Protein AF-A0A930EP45-F1 (afdb_monomer)

Foldseek 3Di:
DDDDDDDDDDPPPDPPPPDPPPPPPPVPDPDAPKDWPDDDFDADLQKDKDKTFIPFFFPDKDKPDPQWDWDGDTRMIIITGHHNPDPDDDHIDMDTHHPVD

Radius of gyration: 30.29 Å; Cα contacts (8 Å, |Δi|>4): 141; chains: 1; bounding box: 59×91×34 Å

Sequence (101 aa):
MKNISILSAILSVGLVLVGCSKSDNEVQMPKTDFNIVSAENVLPVSGGQIHVTTDLAPVQAYAEDSWLKVALEGNKVTLTAALNEGVQSRNTSLILKDAKG

Structure (mmCIF, N/CA/C/O backbone):
data_AF-A0A930EP45-F1
#
_entry.id   AF-A0A930EP45-F1
#
loop_
_atom_site.group_PDB
_atom_site.id
_atom_site.type_symbol
_atom_site.label_atom_id
_atom_site.label_alt_id
_atom_site.label_comp_id
_atom_site.label_asym_id
_atom_site.label_entity_id
_atom_site.label_seq_id
_atom_site.pdbx_PDB_ins_code
_atom_site.Cartn_x
_atom_site.Cartn_y
_atom_site.Cartn_z
_atom_site.occupancy
_atom_site.B_iso_or_equiv
_atom_site.auth_seq_id
_atom_site.auth_comp_id
_atom_site.auth_asym_id
_atom_site.auth_atom_id
_atom_site.pdbx_PDB_model_num
ATOM 1 N N . MET A 1 1 ? -47.361 81.737 -9.601 1.00 36.75 1 MET A N 1
ATOM 2 C CA . MET A 1 1 ? -46.126 82.476 -9.951 1.00 36.75 1 MET A CA 1
ATOM 3 C C . MET A 1 1 ? -44.950 81.537 -9.739 1.00 36.75 1 MET A C 1
ATOM 5 O O . MET A 1 1 ? -45.000 80.739 -8.817 1.00 36.75 1 MET A O 1
ATOM 9 N N . LYS A 1 2 ? -43.995 81.542 -10.669 1.00 44.00 2 LYS A N 1
ATOM 10 C CA . LYS A 1 2 ? -42.977 80.508 -10.903 1.00 44.00 2 LYS A CA 1
ATOM 11 C C . LYS A 1 2 ? -41.626 81.018 -10.379 1.00 44.00 2 LYS A C 1
ATOM 13 O O . LYS A 1 2 ? -41.233 82.110 -10.771 1.00 44.00 2 LYS A O 1
ATOM 18 N N . ASN A 1 3 ? -40.934 80.253 -9.537 1.00 43.84 3 ASN A N 1
ATOM 19 C CA . ASN A 1 3 ? -39.550 80.495 -9.091 1.00 43.84 3 ASN A CA 1
ATOM 20 C C . ASN A 1 3 ? -38.947 79.160 -8.593 1.00 43.84 3 ASN A C 1
ATOM 22 O O . ASN A 1 3 ? -39.330 78.648 -7.555 1.00 43.84 3 ASN A O 1
ATOM 26 N N . ILE A 1 4 ? -38.264 78.379 -9.433 1.00 53.38 4 ILE A N 1
ATOM 27 C CA . ILE A 1 4 ? -36.831 78.446 -9.784 1.00 53.38 4 ILE A CA 1
ATOM 28 C C . ILE A 1 4 ? -35.885 78.224 -8.583 1.00 53.38 4 ILE A C 1
ATOM 30 O O . ILE A 1 4 ? -35.679 79.116 -7.773 1.00 53.38 4 ILE A O 1
ATOM 34 N N . SER A 1 5 ? -35.245 77.044 -8.629 1.00 48.78 5 SER A N 1
ATOM 35 C CA . SER A 1 5 ? -33.823 76.747 -8.367 1.00 48.78 5 SER A CA 1
ATOM 36 C C . SER A 1 5 ? -33.243 76.872 -6.956 1.00 48.78 5 SER A C 1
ATOM 38 O O . SER A 1 5 ? -32.902 77.970 -6.536 1.00 48.78 5 SER A O 1
ATOM 40 N N . ILE A 1 6 ? -32.940 75.721 -6.333 1.00 55.94 6 ILE A N 1
ATOM 41 C CA . ILE A 1 6 ? -31.87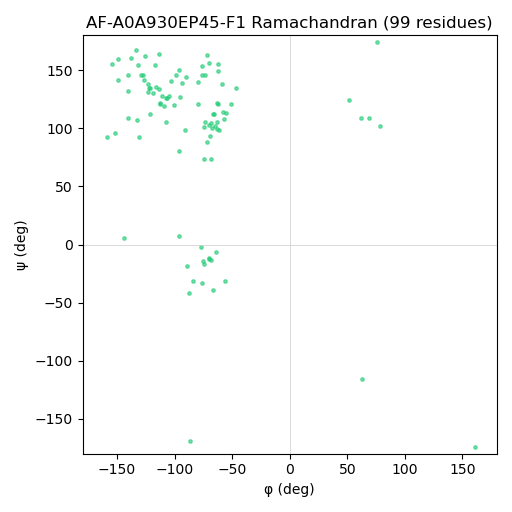1 75.514 -5.326 1.00 55.94 6 ILE A CA 1
ATOM 42 C C . ILE A 1 6 ? -31.442 74.030 -5.456 1.00 55.94 6 ILE A C 1
ATOM 44 O O . ILE A 1 6 ? -32.256 73.145 -5.217 1.00 55.94 6 ILE A O 1
ATOM 48 N N . LEU A 1 7 ? -30.385 73.680 -6.196 1.00 46.28 7 LEU A N 1
ATOM 49 C CA . LEU A 1 7 ? -28.969 73.547 -5.807 1.00 46.28 7 LEU A CA 1
ATOM 50 C C . LEU A 1 7 ? -28.699 72.677 -4.556 1.00 46.28 7 LEU A C 1
ATOM 52 O O . LEU A 1 7 ? -29.163 72.980 -3.466 1.00 46.28 7 LEU A O 1
ATOM 56 N N . SER A 1 8 ? -27.839 71.668 -4.748 1.00 46.28 8 SER A N 1
ATOM 57 C CA . SER A 1 8 ? -27.147 70.833 -3.746 1.00 46.28 8 SER A CA 1
ATOM 58 C C . SER A 1 8 ? -27.931 69.707 -3.062 1.00 46.28 8 SER A C 1
ATOM 60 O O . SER A 1 8 ? -28.602 69.904 -2.056 1.00 46.28 8 SER A O 1
ATOM 62 N N . ALA A 1 9 ? -27.687 68.474 -3.518 1.00 49.09 9 ALA A N 1
ATOM 63 C CA . ALA A 1 9 ? -27.793 67.278 -2.686 1.00 49.09 9 ALA A CA 1
ATOM 64 C C . ALA A 1 9 ? -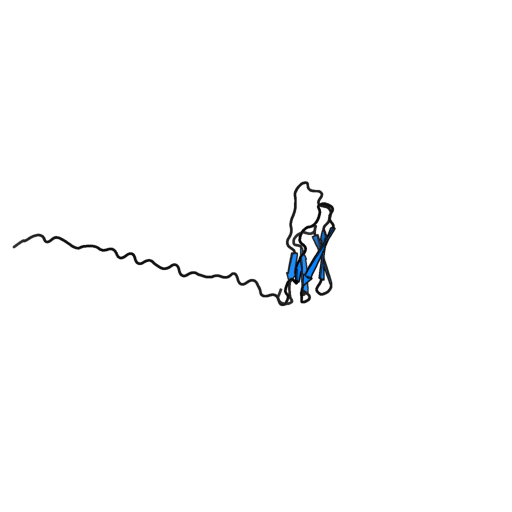26.535 66.420 -2.889 1.00 49.09 9 ALA A C 1
ATOM 66 O O . ALA A 1 9 ? -26.309 65.832 -3.945 1.00 49.09 9 ALA A O 1
ATOM 67 N N . ILE A 1 10 ? -25.688 66.436 -1.865 1.00 61.31 10 ILE A N 1
ATOM 68 C CA . ILE A 1 10 ? -24.452 65.671 -1.714 1.00 61.31 10 ILE A CA 1
ATOM 69 C C . ILE A 1 10 ? -24.835 64.192 -1.601 1.00 61.31 10 ILE A C 1
ATOM 71 O O . ILE A 1 10 ? -25.448 63.792 -0.614 1.00 61.31 10 ILE A O 1
ATOM 75 N N . LEU A 1 11 ? -24.494 63.380 -2.603 1.00 51.62 11 LEU A N 1
ATOM 76 C CA . LEU A 1 11 ? -24.705 61.933 -2.563 1.00 51.62 11 LEU A CA 1
ATOM 77 C C . LEU A 1 11 ? -23.410 61.247 -2.115 1.00 51.62 11 LEU A C 1
ATOM 79 O O . LEU A 1 11 ? -22.626 60.754 -2.922 1.00 51.62 11 LEU A O 1
ATOM 83 N N . SER A 1 12 ? -23.167 61.246 -0.806 1.00 59.97 12 SER A N 1
ATOM 84 C CA . SER A 1 12 ? -22.184 60.365 -0.178 1.00 59.97 12 SER A CA 1
ATOM 85 C C . SER A 1 12 ? -22.699 58.926 -0.253 1.00 59.97 12 SER A C 1
ATOM 87 O O . SER A 1 12 ? -23.482 58.487 0.590 1.00 59.97 12 SER A O 1
ATOM 89 N N . VAL A 1 13 ? -22.291 58.205 -1.297 1.00 63.81 13 VAL A N 1
ATOM 90 C CA . VAL A 1 13 ? -22.545 56.770 -1.449 1.00 63.81 13 VAL A CA 1
ATOM 91 C C . VAL A 1 13 ? -21.687 56.034 -0.421 1.00 63.81 13 VAL A C 1
ATOM 93 O O . VAL A 1 13 ? -20.475 55.903 -0.580 1.00 63.81 13 VAL A O 1
ATOM 96 N N . GLY A 1 14 ? -22.317 55.591 0.667 1.00 56.09 14 GLY A N 1
ATOM 97 C CA . GLY A 1 14 ? -21.705 54.678 1.622 1.00 56.09 14 GLY A CA 1
ATOM 98 C C . GLY A 1 14 ? -21.465 53.328 0.953 1.00 56.09 14 GLY A C 1
ATOM 99 O O . GLY A 1 14 ? -22.418 52.627 0.614 1.00 56.09 14 GLY A O 1
ATOM 100 N N . LEU A 1 15 ? -20.198 52.961 0.757 1.00 61.38 15 LEU A N 1
ATOM 101 C CA . LEU A 1 15 ? -19.841 51.585 0.435 1.00 61.38 15 LEU A CA 1
ATOM 102 C C . LEU A 1 15 ? -20.123 50.716 1.661 1.00 61.38 15 LEU A C 1
ATOM 104 O O . LEU A 1 15 ? -19.373 50.726 2.636 1.00 61.38 15 LEU A O 1
ATOM 108 N N . VAL A 1 16 ? -21.205 49.946 1.599 1.00 63.59 16 VAL A N 1
ATOM 109 C CA . VAL A 1 16 ? -21.410 48.810 2.492 1.00 63.59 16 VAL A CA 1
ATOM 110 C C . VAL A 1 16 ? -20.474 47.709 2.004 1.00 63.59 16 VAL A C 1
ATOM 112 O O . VAL A 1 16 ? -20.740 47.053 0.998 1.00 63.59 16 VAL A O 1
ATOM 115 N N . LEU A 1 17 ? -19.339 47.537 2.680 1.00 61.81 17 LEU A N 1
ATOM 116 C CA . LEU A 1 17 ? -18.500 46.359 2.490 1.00 61.81 17 LEU A CA 1
ATOM 117 C C . LEU A 1 17 ? -19.286 45.155 3.022 1.00 61.81 17 LEU A C 1
ATOM 119 O O . LEU A 1 17 ? -19.373 44.941 4.230 1.00 61.81 17 LEU A O 1
ATOM 123 N N . VAL A 1 18 ? -19.897 44.391 2.116 1.00 66.62 18 VAL A N 1
ATOM 124 C CA . VAL A 1 18 ? -20.412 43.053 2.412 1.00 66.62 18 VAL A CA 1
ATOM 125 C C . VAL A 1 18 ? -19.203 42.205 2.792 1.00 66.62 18 VAL A C 1
ATOM 127 O O . VAL A 1 18 ? -18.370 41.876 1.950 1.00 66.62 18 VAL A O 1
ATOM 130 N N . GLY A 1 19 ? -19.060 41.918 4.084 1.00 60.19 19 GLY A N 1
ATOM 131 C CA . GLY A 1 19 ? -18.050 40.990 4.562 1.00 60.19 19 GLY A CA 1
ATOM 132 C C . GLY A 1 19 ? -18.322 39.613 3.970 1.00 60.19 19 GLY A C 1
ATOM 133 O O . GLY A 1 19 ? -19.393 39.053 4.191 1.00 60.19 19 GLY A O 1
ATOM 134 N N . CYS A 1 20 ? -17.360 39.069 3.223 1.00 67.38 20 CYS A N 1
ATOM 135 C CA . CYS A 1 20 ? -17.344 37.652 2.888 1.00 67.38 20 CYS A CA 1
ATOM 136 C C . CYS A 1 20 ? -17.366 36.864 4.201 1.00 67.38 20 CYS A C 1
ATOM 138 O O . CYS A 1 20 ? -16.374 36.838 4.933 1.00 67.38 20 CYS A O 1
ATOM 140 N N . SER A 1 21 ? -18.495 36.230 4.512 1.00 54.38 21 SER A N 1
ATOM 141 C CA . SER A 1 21 ? -18.540 35.154 5.493 1.00 54.38 21 SER A CA 1
ATOM 142 C C . SER A 1 21 ? -17.533 34.105 5.042 1.00 54.38 21 SER A C 1
ATOM 144 O O . SER A 1 21 ? -17.689 33.516 3.972 1.00 54.38 21 SER A O 1
ATOM 146 N N . LYS A 1 22 ? -16.465 33.924 5.824 1.00 54.97 22 LYS A N 1
ATOM 147 C CA . LYS A 1 22 ? -15.544 32.809 5.638 1.00 54.97 22 LYS A CA 1
ATOM 148 C C . LYS A 1 22 ? -16.353 31.542 5.888 1.00 54.97 22 LYS A C 1
ATOM 150 O O . LYS A 1 22 ? -16.652 31.206 7.028 1.00 54.97 22 LYS A O 1
ATOM 155 N N . SER A 1 23 ? -16.794 30.898 4.816 1.00 55.94 23 SER A N 1
ATOM 156 C CA . SER A 1 23 ? -17.197 29.504 4.885 1.00 55.94 23 SER A CA 1
ATOM 157 C C . SER A 1 23 ? -15.912 28.709 5.047 1.00 55.94 23 SER A C 1
ATOM 159 O O . SER A 1 23 ? -15.301 28.313 4.057 1.00 55.94 23 SER A O 1
ATOM 161 N N . ASP A 1 24 ? -15.497 28.517 6.298 1.00 56.03 24 ASP A N 1
ATOM 162 C CA . ASP A 1 24 ? -14.536 27.483 6.667 1.00 56.03 24 ASP A CA 1
ATOM 163 C C . ASP A 1 24 ? -15.238 26.133 6.464 1.00 56.03 24 ASP A C 1
ATOM 165 O O . ASP A 1 24 ? -15.688 25.470 7.394 1.00 56.03 24 ASP A O 1
ATOM 169 N N . ASN A 1 25 ? -15.409 25.754 5.197 1.00 54.09 25 ASN A N 1
ATOM 170 C CA . ASN A 1 25 ? -15.693 24.383 4.815 1.00 54.09 25 ASN A CA 1
ATOM 171 C C . ASN A 1 25 ? -14.381 23.618 4.976 1.00 54.09 25 ASN A C 1
ATOM 173 O O . ASN A 1 25 ? -13.705 23.306 3.995 1.00 54.09 25 ASN A O 1
ATOM 177 N N . GLU A 1 26 ? -13.988 23.362 6.223 1.00 58.97 26 GLU A N 1
ATOM 178 C CA . GLU A 1 26 ? -13.018 22.312 6.482 1.00 58.97 26 GLU A CA 1
ATOM 179 C C . GLU A 1 26 ? -13.623 21.026 5.923 1.00 58.97 26 GLU A C 1
ATOM 181 O O . GLU A 1 26 ? -14.683 20.572 6.360 1.00 58.97 26 GLU A O 1
ATOM 186 N N . VAL A 1 27 ? -12.993 20.484 4.882 1.00 53.62 27 VAL A N 1
ATOM 187 C CA . VAL A 1 27 ? -13.355 19.183 4.329 1.00 53.62 27 VAL A CA 1
ATOM 188 C C . VAL A 1 27 ? -13.134 18.178 5.451 1.00 53.62 27 VAL A C 1
ATOM 190 O O . VAL A 1 27 ? -12.001 17.788 5.730 1.00 53.62 27 VAL A O 1
ATOM 193 N N . GLN A 1 28 ? -14.212 17.806 6.143 1.00 58.22 28 GLN A N 1
ATOM 194 C CA . GLN A 1 28 ? -14.159 16.773 7.163 1.00 58.22 28 GLN A CA 1
ATOM 195 C C . GLN A 1 28 ? -13.813 15.465 6.465 1.00 58.22 28 GLN A C 1
ATOM 197 O O . GLN A 1 28 ? -14.651 14.853 5.802 1.00 58.22 28 GLN A O 1
ATOM 202 N N . MET A 1 29 ? -12.549 15.062 6.581 1.00 62.22 29 MET A N 1
ATOM 203 C CA . MET A 1 29 ? -12.143 13.732 6.165 1.00 62.22 29 MET A CA 1
ATOM 204 C C . MET A 1 29 ? -12.965 12.712 6.960 1.00 62.22 29 MET A C 1
ATOM 206 O O . MET A 1 29 ? -13.160 12.908 8.166 1.00 62.22 29 MET A O 1
ATOM 210 N N . PRO A 1 30 ? -13.457 11.638 6.317 1.00 68.88 30 PRO A N 1
ATOM 211 C CA . PRO A 1 30 ? -14.117 10.554 7.024 1.00 68.88 30 PRO A CA 1
ATOM 212 C C . PRO A 1 30 ? -13.221 10.098 8.172 1.00 68.88 30 PRO A C 1
ATOM 214 O O . PRO A 1 30 ? -12.061 9.741 7.963 1.00 68.88 30 PRO A O 1
ATOM 217 N N . LYS A 1 31 ? -13.736 10.177 9.400 1.00 81.75 31 LYS A N 1
ATOM 218 C CA . LYS A 1 31 ? -12.985 9.747 10.574 1.00 81.75 31 LYS A CA 1
ATOM 219 C C . LYS A 1 31 ? -12.946 8.224 10.577 1.00 81.75 31 LYS A C 1
ATOM 221 O O . LYS A 1 31 ? -13.960 7.599 10.886 1.00 81.75 31 LYS A O 1
ATOM 226 N N . THR A 1 32 ? -11.791 7.662 10.241 1.00 90.31 32 THR A N 1
ATOM 227 C CA . THR A 1 32 ? -11.524 6.231 10.378 1.00 90.31 32 THR A CA 1
ATOM 228 C C . THR A 1 32 ? -11.270 5.865 11.837 1.00 90.31 32 THR A C 1
ATOM 230 O O . THR A 1 32 ? -10.805 6.688 12.629 1.00 90.31 32 THR A O 1
ATOM 233 N N . ASP A 1 33 ? -11.546 4.613 12.194 1.00 93.44 33 ASP A N 1
ATOM 234 C CA . ASP A 1 33 ? -11.267 4.085 13.537 1.00 93.44 33 ASP A CA 1
ATOM 235 C C . ASP A 1 33 ? -9.782 3.744 13.773 1.00 93.44 33 ASP A C 1
ATOM 237 O O . ASP A 1 33 ? -9.420 3.366 14.881 1.00 93.44 33 ASP A O 1
ATOM 241 N N . PHE A 1 34 ? -8.918 3.902 12.766 1.00 94.81 34 PHE A N 1
ATOM 242 C CA . PHE A 1 34 ? -7.463 3.735 12.857 1.00 94.81 34 PHE A CA 1
ATOM 243 C C . PHE A 1 34 ? -6.720 4.977 12.349 1.00 94.81 34 PHE A C 1
ATOM 245 O O . PHE A 1 34 ? -7.262 5.778 11.582 1.00 94.81 34 PHE A O 1
ATOM 252 N N . ASN A 1 35 ? -5.445 5.079 12.718 1.00 95.69 35 ASN A N 1
ATOM 253 C CA . ASN A 1 35 ? -4.467 6.044 12.232 1.00 95.69 35 ASN A CA 1
ATOM 254 C C . ASN A 1 35 ? -3.318 5.339 11.499 1.00 95.69 35 ASN A C 1
ATOM 256 O O . ASN A 1 35 ? -2.970 4.191 11.788 1.00 95.69 35 ASN A O 1
ATOM 260 N N . ILE A 1 36 ? -2.674 6.060 10.580 1.00 96.38 36 ILE A N 1
ATOM 261 C CA . ILE A 1 36 ? -1.422 5.617 9.959 1.00 96.38 36 ILE A CA 1
ATOM 262 C C . ILE A 1 36 ? -0.266 5.904 10.922 1.00 96.38 36 ILE A C 1
ATOM 264 O O . ILE A 1 36 ? -0.027 7.056 11.279 1.00 96.38 36 ILE A O 1
ATOM 268 N N . VAL A 1 37 ? 0.468 4.864 11.318 1.00 98.12 37 VAL A N 1
ATOM 269 C CA . VAL A 1 37 ? 1.665 4.967 12.171 1.00 98.12 37 VAL A CA 1
ATOM 270 C C . VAL A 1 37 ? 2.911 5.195 11.319 1.00 98.12 37 VAL A C 1
ATOM 272 O O . VAL A 1 37 ? 3.764 6.011 11.659 1.00 98.12 37 VAL A O 1
ATOM 275 N N . SER A 1 38 ? 3.017 4.484 10.197 1.00 98.00 38 SER A N 1
ATOM 276 C CA . SER A 1 38 ? 4.120 4.624 9.246 1.00 98.00 38 SER A CA 1
ATOM 277 C C . SER A 1 38 ? 3.645 4.321 7.834 1.00 98.00 38 SER A C 1
ATOM 279 O O . SER A 1 38 ? 2.891 3.368 7.642 1.00 98.00 38 SER A O 1
ATOM 281 N N . ALA A 1 39 ? 4.136 5.063 6.845 1.00 97.75 39 ALA A N 1
ATOM 282 C CA . ALA A 1 39 ? 3.871 4.781 5.441 1.00 97.75 39 ALA A CA 1
ATOM 283 C C . ALA A 1 39 ? 5.123 5.012 4.598 1.00 97.75 39 ALA A C 1
ATOM 285 O O . ALA A 1 39 ? 5.540 6.149 4.375 1.00 97.75 39 ALA A O 1
ATOM 286 N N . GLU A 1 40 ? 5.708 3.924 4.110 1.00 97.38 40 GLU A N 1
ATOM 287 C CA . GLU A 1 40 ? 6.628 3.992 2.982 1.00 97.38 40 GLU A CA 1
ATOM 288 C C . GLU A 1 40 ? 5.823 4.252 1.699 1.00 97.38 40 GLU A C 1
ATOM 290 O O . GLU A 1 40 ? 4.688 3.794 1.561 1.00 97.38 40 GLU A O 1
ATOM 295 N N . ASN A 1 41 ? 6.391 5.008 0.758 1.00 94.75 41 ASN A N 1
ATOM 296 C CA . ASN A 1 41 ? 5.688 5.407 -0.469 1.00 94.75 41 ASN A CA 1
ATOM 297 C C . ASN A 1 41 ? 6.580 5.461 -1.722 1.00 94.75 41 ASN A C 1
ATOM 299 O O . ASN A 1 41 ? 6.118 5.875 -2.784 1.00 94.75 41 ASN A O 1
ATOM 303 N N . VAL A 1 42 ? 7.843 5.038 -1.621 1.00 95.62 42 VAL A N 1
ATOM 304 C CA . VAL A 1 42 ? 8.778 5.009 -2.751 1.00 95.62 42 VAL A CA 1
ATOM 305 C C . VAL A 1 42 ? 9.101 3.566 -3.098 1.00 95.62 42 VAL A C 1
ATOM 307 O O . VAL A 1 42 ? 9.648 2.829 -2.285 1.00 95.62 42 VAL A O 1
ATOM 310 N N . LEU A 1 43 ? 8.799 3.183 -4.336 1.00 96.19 43 LEU A N 1
ATOM 311 C CA . LEU A 1 43 ? 9.141 1.884 -4.901 1.00 96.19 43 LEU A CA 1
ATOM 312 C C . LEU A 1 43 ? 10.168 2.066 -6.023 1.00 96.19 43 LEU A C 1
ATOM 314 O O . LEU A 1 43 ? 9.989 2.943 -6.873 1.00 96.19 43 LEU A O 1
ATOM 318 N N . PRO A 1 44 ? 11.238 1.256 -6.058 1.00 95.31 44 PRO A N 1
ATOM 319 C CA . PRO A 1 44 ? 12.211 1.320 -7.136 1.00 95.31 44 PRO A CA 1
ATOM 320 C C . PRO A 1 44 ? 11.612 0.792 -8.446 1.00 95.31 44 PRO A C 1
ATOM 322 O O .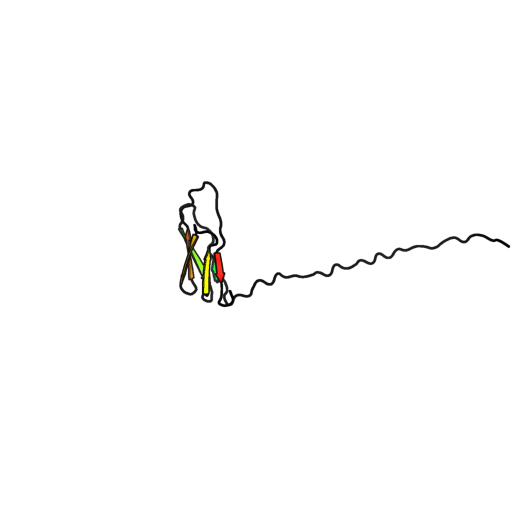 PRO A 1 44 ? 10.696 -0.032 -8.454 1.00 95.31 44 PRO A O 1
ATOM 325 N N . VAL A 1 45 ? 12.183 1.230 -9.572 1.00 96.31 45 VAL A N 1
ATOM 326 C CA . VAL A 1 45 ? 11.745 0.818 -10.919 1.00 96.31 45 VAL A CA 1
ATOM 327 C C . VAL A 1 45 ? 11.775 -0.701 -11.104 1.00 96.31 45 VAL A C 1
ATOM 329 O O . VAL A 1 45 ? 10.915 -1.242 -11.790 1.00 96.31 45 VAL A O 1
ATOM 332 N N . SER A 1 46 ? 12.700 -1.395 -10.430 1.00 96.75 46 SER A N 1
ATOM 333 C CA . SER A 1 46 ? 12.840 -2.857 -10.433 1.00 96.75 46 SER A CA 1
ATOM 334 C C . SER A 1 46 ? 11.653 -3.609 -9.819 1.00 96.75 46 SER A C 1
ATOM 336 O O . SER A 1 46 ? 11.633 -4.837 -9.853 1.00 96.75 46 SER A O 1
ATOM 338 N N . GLY A 1 47 ? 10.682 -2.900 -9.238 1.00 96.50 47 GLY A N 1
ATOM 339 C CA . GLY A 1 47 ? 9.707 -3.485 -8.329 1.00 96.50 47 GLY A CA 1
ATOM 340 C C . GLY A 1 47 ? 10.324 -3.744 -6.956 1.00 96.50 47 GLY A C 1
ATOM 341 O O . GLY A 1 47 ? 11.522 -3.546 -6.734 1.00 96.50 47 GLY A O 1
ATOM 342 N N . GLY A 1 48 ? 9.495 -4.168 -6.011 1.00 97.00 48 GLY A N 1
ATOM 343 C CA . GLY A 1 48 ? 9.920 -4.362 -4.631 1.00 97.00 48 GLY A CA 1
ATOM 344 C C . GLY A 1 48 ? 8.752 -4.396 -3.663 1.00 97.00 48 GLY A C 1
ATOM 345 O O . GLY A 1 48 ? 7.589 -4.380 -4.071 1.00 97.00 48 GLY A O 1
ATOM 346 N N . GLN A 1 49 ? 9.088 -4.448 -2.378 1.00 98.12 49 GLN A N 1
ATOM 347 C CA . GLN A 1 49 ? 8.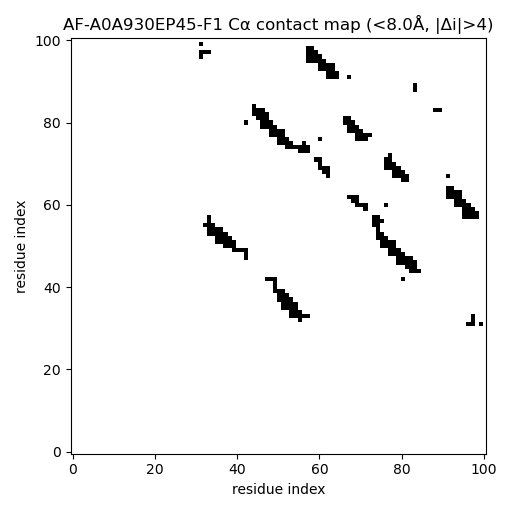125 -4.486 -1.291 1.00 98.12 49 GLN A CA 1
ATOM 348 C C . GLN A 1 49 ? 8.345 -3.305 -0.351 1.00 98.12 49 GLN A C 1
ATOM 350 O O . GLN A 1 49 ? 9.483 -3.019 0.014 1.00 98.12 49 GLN A O 1
ATOM 355 N N . ILE A 1 50 ? 7.252 -2.653 0.030 1.00 98.50 50 ILE A N 1
ATOM 356 C CA . ILE A 1 50 ? 7.216 -1.588 1.034 1.00 98.50 50 ILE A CA 1
ATOM 357 C C . ILE A 1 50 ? 6.063 -1.839 2.003 1.00 98.50 50 ILE A C 1
ATOM 359 O O . ILE A 1 50 ? 5.184 -2.671 1.738 1.00 98.50 50 ILE A O 1
ATOM 363 N N . HIS A 1 51 ? 6.050 -1.110 3.115 1.00 98.38 51 HIS A N 1
ATOM 364 C CA . HIS A 1 51 ? 5.072 -1.329 4.173 1.00 98.38 51 HIS A CA 1
ATOM 365 C C . HIS A 1 51 ? 4.348 -0.059 4.617 1.00 98.38 51 HIS A C 1
ATOM 367 O O . HIS A 1 51 ? 4.913 1.034 4.693 1.00 98.38 51 HIS A O 1
ATOM 373 N N . VAL A 1 52 ? 3.083 -0.248 4.985 1.00 98.62 52 VAL A N 1
ATOM 374 C CA . VAL A 1 52 ? 2.278 0.720 5.730 1.00 98.62 52 VAL A CA 1
ATOM 375 C C . VAL A 1 52 ? 1.814 0.040 7.015 1.00 98.62 52 VAL A C 1
ATOM 377 O O . VAL A 1 52 ? 1.378 -1.108 6.985 1.00 98.62 52 VAL A O 1
ATOM 380 N N . THR A 1 53 ? 1.915 0.732 8.145 1.00 98.50 53 THR A N 1
ATOM 381 C CA . THR A 1 53 ? 1.496 0.217 9.455 1.00 98.50 53 THR A CA 1
ATOM 382 C C . THR A 1 53 ? 0.471 1.161 10.057 1.00 98.50 53 THR A C 1
ATOM 384 O O . THR A 1 53 ? 0.639 2.382 9.994 1.00 98.50 53 THR A O 1
ATOM 387 N N . THR A 1 54 ? -0.567 0.602 10.664 1.00 98.31 54 THR A N 1
ATOM 388 C CA . THR A 1 54 ? -1.605 1.328 11.397 1.00 98.31 54 THR A CA 1
ATOM 389 C C . THR A 1 54 ? -1.557 1.004 12.891 1.00 98.31 54 THR A C 1
ATOM 391 O O . THR A 1 54 ? -0.906 0.049 13.325 1.00 98.31 54 THR A O 1
ATOM 394 N N . ASP A 1 55 ? -2.216 1.820 13.708 1.00 97.75 55 ASP A N 1
ATOM 395 C CA . ASP A 1 55 ? -2.355 1.566 15.149 1.00 97.75 55 ASP A CA 1
ATOM 396 C C . ASP A 1 55 ? -3.404 0.479 15.440 1.00 97.75 55 ASP A C 1
ATOM 398 O O . ASP A 1 55 ? -3.230 -0.329 16.352 1.00 97.75 55 ASP A O 1
ATOM 402 N N . LEU A 1 56 ? -4.451 0.415 14.618 1.00 97.12 56 LEU A N 1
ATOM 403 C CA . LEU A 1 56 ? -5.508 -0.588 14.637 1.00 97.12 56 LEU A CA 1
ATOM 404 C C . LEU A 1 56 ? -5.679 -1.210 13.251 1.00 97.12 56 LEU A C 1
ATOM 406 O O . LEU A 1 56 ? -5.488 -0.549 12.231 1.00 97.12 56 LEU A O 1
ATOM 410 N N . ALA A 1 57 ? -6.027 -2.496 13.214 1.00 97.56 57 ALA A N 1
ATOM 411 C CA . ALA A 1 57 ? -6.175 -3.247 11.972 1.00 97.56 57 ALA A CA 1
ATOM 412 C C . ALA A 1 57 ? -7.303 -2.665 11.094 1.00 97.56 57 ALA A C 1
ATOM 414 O O . ALA A 1 57 ? -8.454 -2.631 11.544 1.00 97.56 57 ALA A O 1
ATOM 415 N N . PRO A 1 58 ? -7.018 -2.248 9.845 1.00 97.31 58 PRO A N 1
ATOM 416 C CA . PRO A 1 58 ? -8.054 -1.966 8.864 1.00 97.31 58 PRO A CA 1
ATOM 417 C C . PRO A 1 58 ? -8.854 -3.237 8.569 1.00 97.31 58 PRO A C 1
ATOM 419 O O . PRO A 1 58 ? -8.357 -4.354 8.706 1.00 97.31 58 PRO A O 1
ATOM 422 N N . VAL A 1 59 ? -10.093 -3.073 8.115 1.00 97.19 59 VAL A N 1
ATOM 423 C CA . VAL A 1 59 ? -10.928 -4.196 7.666 1.00 97.19 59 VAL A CA 1
ATOM 424 C C . VAL A 1 59 ? -10.620 -4.552 6.214 1.00 97.19 59 VAL A C 1
ATOM 426 O O . VAL A 1 59 ? -10.706 -5.716 5.826 1.00 97.19 59 VAL A O 1
ATOM 429 N N . GLN A 1 60 ? -10.235 -3.561 5.407 1.00 97.56 60 GLN A N 1
ATOM 430 C CA . GLN A 1 60 ? -9.902 -3.759 4.002 1.00 97.56 60 GLN A CA 1
ATOM 431 C C . GLN A 1 60 ? -8.700 -2.911 3.588 1.00 97.56 60 GLN A C 1
ATOM 433 O O . GLN A 1 60 ? -8.536 -1.780 4.044 1.00 97.56 60 GLN A O 1
ATOM 438 N N . ALA A 1 61 ? -7.898 -3.456 2.673 1.00 98.19 61 ALA A N 1
ATOM 439 C CA . ALA A 1 61 ? -6.819 -2.753 1.998 1.00 98.19 61 ALA A CA 1
ATOM 440 C C . ALA A 1 61 ? -6.770 -3.164 0.520 1.00 98.19 61 ALA A C 1
ATOM 442 O O . ALA A 1 61 ? -6.806 -4.358 0.216 1.00 98.19 61 ALA A O 1
ATOM 443 N N . TYR A 1 62 ? -6.682 -2.199 -0.396 1.00 98.38 62 TYR A N 1
ATOM 444 C CA . TYR A 1 62 ? -6.498 -2.461 -1.828 1.00 98.38 62 TYR A CA 1
ATOM 445 C C . TYR A 1 62 ? -5.819 -1.287 -2.538 1.00 98.38 62 TYR A C 1
ATOM 447 O O . TYR A 1 62 ? -5.896 -0.148 -2.086 1.00 98.38 62 TYR A O 1
ATOM 455 N N . ALA A 1 63 ? -5.155 -1.569 -3.657 1.00 98.31 63 ALA A N 1
ATOM 456 C CA . ALA A 1 63 ? -4.616 -0.546 -4.545 1.00 98.31 63 ALA A CA 1
ATOM 457 C C . ALA A 1 63 ? -5.593 -0.280 -5.695 1.00 98.31 63 ALA A C 1
ATOM 459 O O . ALA A 1 63 ? -6.322 -1.184 -6.106 1.00 98.31 63 ALA A O 1
ATOM 460 N N . GLU A 1 64 ? -5.603 0.949 -6.208 1.00 98.19 64 GLU A N 1
ATOM 461 C CA . GLU A 1 64 ? -6.404 1.303 -7.388 1.00 98.19 64 GLU A CA 1
ATOM 462 C C . GLU A 1 64 ? -5.904 0.588 -8.649 1.00 98.19 64 GLU A C 1
ATOM 464 O O . GLU A 1 64 ? -6.710 0.095 -9.438 1.00 98.19 64 GLU A O 1
ATOM 469 N N . ASP A 1 65 ? -4.584 0.458 -8.800 1.00 98.00 65 ASP A N 1
ATOM 470 C CA . ASP A 1 65 ? -3.979 -0.236 -9.928 1.00 98.00 65 ASP A CA 1
ATOM 471 C C . ASP A 1 65 ? -3.469 -1.642 -9.586 1.00 98.00 65 ASP A C 1
ATOM 473 O O . ASP A 1 65 ? -2.789 -1.882 -8.586 1.00 98.00 65 ASP A O 1
ATOM 477 N N . SER A 1 66 ? -3.669 -2.578 -10.518 1.00 96.56 66 SER A N 1
ATOM 478 C CA . SER A 1 66 ? -3.297 -3.990 -10.358 1.00 96.56 66 SER A CA 1
ATOM 479 C C . SER A 1 66 ? -1.789 -4.270 -10.353 1.00 96.56 66 SER A C 1
ATOM 481 O O . SER A 1 66 ? -1.377 -5.395 -10.059 1.00 96.56 66 SER A O 1
ATOM 483 N N . TRP A 1 67 ? -0.949 -3.292 -10.714 1.00 97.06 67 TRP A N 1
ATOM 484 C CA . TRP A 1 67 ? 0.510 -3.453 -10.689 1.00 97.06 67 TRP A CA 1
ATOM 485 C C . TRP A 1 67 ? 1.081 -3.418 -9.262 1.00 97.06 67 TRP A C 1
ATOM 487 O O . TRP A 1 67 ? 2.210 -3.879 -9.057 1.00 97.06 67 TRP A O 1
ATOM 497 N N . LEU A 1 68 ? 0.306 -2.919 -8.289 1.00 98.38 68 LEU A N 1
ATOM 498 C CA . LEU A 1 68 ? 0.629 -2.927 -6.866 1.00 98.38 68 LEU A CA 1
ATOM 499 C C . LEU A 1 68 ? -0.251 -3.950 -6.135 1.00 98.38 68 LEU A C 1
ATOM 501 O O . LEU A 1 68 ? -1.437 -3.733 -5.900 1.00 98.38 68 LEU A O 1
ATOM 505 N N . LYS A 1 69 ? 0.331 -5.085 -5.750 1.00 98.56 69 LYS A N 1
ATOM 506 C CA . LYS A 1 69 ? -0.368 -6.097 -4.948 1.00 98.56 69 LYS A CA 1
ATOM 507 C C . LYS A 1 69 ? -0.389 -5.684 -3.483 1.00 98.56 69 LYS A C 1
ATOM 509 O O . LYS A 1 69 ? 0.623 -5.219 -2.964 1.00 98.56 69 LYS A O 1
ATOM 514 N N . VAL A 1 70 ? -1.514 -5.921 -2.817 1.00 98.69 70 VAL A N 1
ATOM 515 C CA . VAL A 1 70 ? -1.726 -5.574 -1.409 1.00 98.69 70 VAL A CA 1
ATOM 516 C C . VAL A 1 70 ? -2.005 -6.840 -0.608 1.00 98.69 70 VAL A C 1
ATOM 518 O O . VAL A 1 70 ? -2.860 -7.636 -0.990 1.00 98.69 70 VAL A O 1
ATOM 521 N N . ALA A 1 71 ? -1.290 -7.016 0.501 1.00 98.69 71 ALA A N 1
ATOM 522 C CA . ALA A 1 71 ? -1.571 -8.028 1.511 1.00 98.69 71 ALA A CA 1
ATOM 523 C C . ALA A 1 71 ? -1.754 -7.344 2.869 1.00 98.69 71 ALA A C 1
ATOM 525 O O . ALA A 1 71 ? -0.945 -6.500 3.254 1.00 98.69 71 ALA A O 1
ATOM 526 N N . LEU A 1 72 ? -2.826 -7.695 3.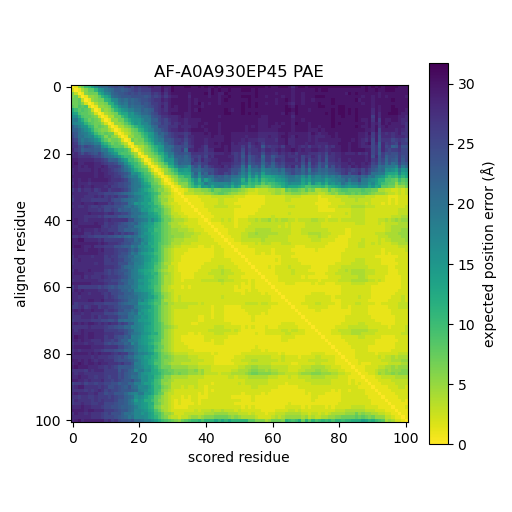575 1.00 98.50 72 LEU A N 1
ATOM 527 C CA . LEU A 1 72 ? -3.174 -7.139 4.878 1.00 98.50 72 LEU A CA 1
ATOM 528 C C . LEU A 1 72 ? -3.052 -8.226 5.947 1.00 98.50 72 LEU A C 1
ATOM 530 O O . LEU A 1 72 ? -3.727 -9.251 5.869 1.00 98.50 72 LEU A O 1
ATOM 534 N N . GLU A 1 73 ? -2.216 -7.977 6.951 1.00 98.25 73 GLU A N 1
ATOM 535 C CA . GLU A 1 73 ? -1.956 -8.876 8.075 1.00 98.25 73 GLU A CA 1
ATOM 536 C C . GLU A 1 73 ? -2.074 -8.087 9.385 1.00 98.25 73 GLU A C 1
ATOM 538 O O . GLU A 1 73 ? -1.130 -7.443 9.849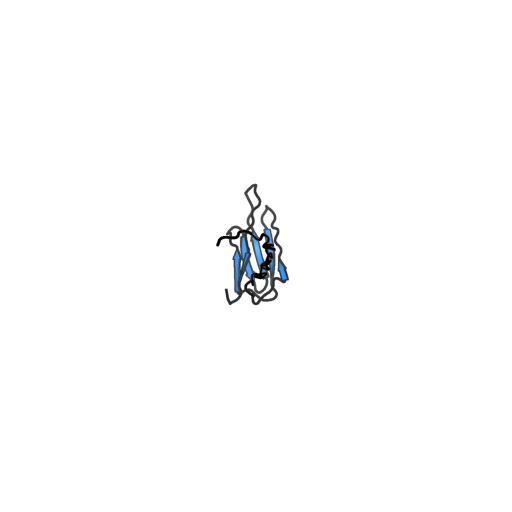 1.00 98.25 73 GLU A O 1
ATOM 543 N N . GLY A 1 74 ? -3.273 -8.094 9.975 1.00 97.94 74 GLY A N 1
ATOM 544 C CA . GLY A 1 74 ? -3.567 -7.303 11.169 1.00 97.94 74 GLY A CA 1
ATOM 545 C C . GLY A 1 74 ? -3.424 -5.805 10.896 1.00 97.94 74 GLY A C 1
ATOM 546 O O . GLY A 1 74 ? -4.172 -5.244 10.104 1.00 97.94 74 GLY A O 1
ATOM 547 N N . ASN A 1 75 ? -2.470 -5.154 11.558 1.00 98.06 75 ASN A N 1
ATOM 548 C CA . ASN A 1 75 ? -2.191 -3.724 11.410 1.00 98.06 75 ASN A CA 1
ATOM 549 C C . ASN A 1 75 ? -1.048 -3.414 10.426 1.00 98.06 75 ASN A C 1
ATOM 551 O O . ASN A 1 75 ? -0.614 -2.267 10.325 1.00 98.06 75 ASN A O 1
ATOM 555 N N . LYS A 1 76 ? -0.539 -4.425 9.715 1.00 98.56 76 LYS A N 1
ATOM 556 C CA . LYS A 1 76 ? 0.520 -4.272 8.721 1.00 98.56 76 LYS A CA 1
ATOM 557 C C . LYS A 1 76 ? -0.032 -4.519 7.321 1.00 98.56 76 LYS A C 1
ATOM 559 O O . LYS A 1 76 ? -0.629 -5.557 7.042 1.00 98.56 76 LYS A O 1
ATOM 564 N N . VAL A 1 77 ? 0.218 -3.571 6.426 1.00 98.69 77 VAL A N 1
ATOM 565 C CA . VAL A 1 77 ? -0.087 -3.658 5.000 1.00 98.69 77 VAL A CA 1
ATOM 566 C C . VAL A 1 77 ? 1.223 -3.799 4.241 1.00 98.69 77 VAL A C 1
ATOM 568 O O . VAL A 1 77 ? 2.090 -2.926 4.287 1.00 98.69 77 VAL A O 1
ATOM 571 N N . THR A 1 78 ? 1.354 -4.905 3.525 1.00 98.75 78 THR A N 1
ATOM 572 C CA . THR A 1 78 ? 2.496 -5.201 2.670 1.00 98.75 78 THR A CA 1
ATOM 573 C C . THR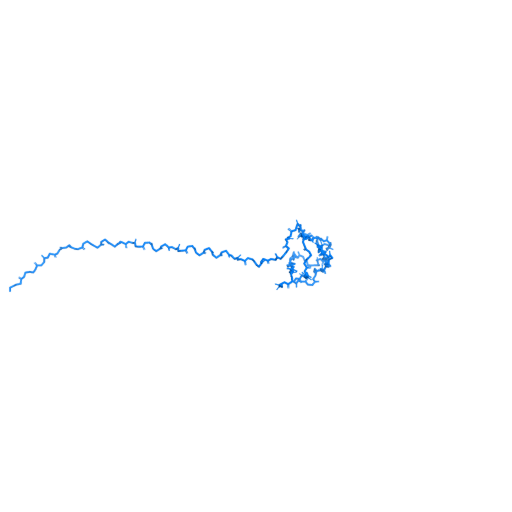 A 1 78 ? 2.119 -4.900 1.225 1.00 98.75 78 THR A C 1
ATOM 575 O O . THR A 1 78 ? 1.190 -5.498 0.677 1.00 98.75 78 THR A O 1
ATOM 578 N N . LEU A 1 79 ? 2.846 -3.978 0.596 1.00 98.75 79 LEU A N 1
ATOM 579 C CA . LEU A 1 79 ? 2.639 -3.575 -0.792 1.00 98.75 79 LEU A CA 1
ATOM 580 C C . LEU A 1 79 ? 3.761 -4.151 -1.647 1.00 98.75 79 LEU A C 1
ATOM 582 O O . LEU A 1 79 ? 4.931 -3.928 -1.352 1.00 98.75 79 LEU A O 1
ATOM 586 N N . THR A 1 80 ? 3.422 -4.883 -2.705 1.00 98.62 80 THR A N 1
ATOM 587 C CA . THR A 1 80 ? 4.401 -5.497 -3.612 1.00 98.62 80 THR A CA 1
ATOM 588 C C . THR A 1 80 ? 4.176 -5.004 -5.032 1.00 98.62 80 THR A C 1
ATOM 590 O O . THR A 1 80 ? 3.162 -5.325 -5.654 1.00 98.62 80 THR A O 1
ATOM 593 N N . ALA A 1 81 ? 5.126 -4.235 -5.556 1.00 98.25 81 ALA A N 1
ATOM 594 C CA . ALA A 1 81 ? 5.078 -3.725 -6.918 1.00 98.25 81 ALA A CA 1
ATOM 595 C C . ALA A 1 81 ? 5.813 -4.647 -7.888 1.00 98.25 81 ALA A C 1
ATOM 597 O O . ALA A 1 81 ? 6.918 -5.116 -7.606 1.00 98.25 81 ALA A O 1
ATOM 598 N N . ALA A 1 82 ? 5.222 -4.844 -9.064 1.00 96.06 82 ALA A N 1
ATOM 599 C CA . ALA A 1 82 ? 5.922 -5.426 -10.202 1.00 96.06 82 ALA A CA 1
ATOM 600 C C . ALA A 1 82 ? 6.953 -4.447 -10.799 1.00 96.06 82 ALA A C 1
ATOM 602 O O . ALA A 1 82 ? 6.863 -3.231 -10.590 1.00 96.06 82 ALA A O 1
ATOM 603 N N . LEU A 1 83 ? 7.881 -4.983 -11.601 1.00 97.38 83 LEU A N 1
ATOM 604 C CA . LEU A 1 83 ? 8.785 -4.212 -12.460 1.00 97.38 83 LEU A CA 1
ATOM 605 C C . LEU A 1 83 ? 8.001 -3.140 -13.235 1.00 97.38 83 LEU A C 1
ATOM 607 O O . LEU A 1 83 ? 6.913 -3.397 -13.765 1.00 97.38 83 LEU A O 1
ATOM 611 N N . ASN A 1 84 ? 8.530 -1.920 -13.281 1.00 97.75 84 ASN A N 1
ATOM 612 C CA . ASN A 1 84 ? 8.024 -0.887 -14.171 1.00 97.75 84 ASN A CA 1
ATOM 613 C C . ASN A 1 84 ? 8.792 -0.948 -15.494 1.00 97.75 84 ASN A C 1
ATOM 615 O O . ASN A 1 84 ? 9.904 -0.444 -15.597 1.00 97.75 84 ASN A O 1
ATOM 619 N N . GLU A 1 85 ? 8.194 -1.593 -16.493 1.00 96.38 85 GLU A N 1
ATOM 620 C CA . GLU A 1 85 ? 8.775 -1.736 -17.836 1.00 96.38 85 GLU A CA 1
ATOM 621 C C . GLU A 1 85 ? 8.680 -0.443 -18.664 1.00 96.38 85 GLU A C 1
ATOM 623 O O . GLU A 1 85 ? 9.343 -0.304 -19.692 1.00 96.38 85 GLU A O 1
ATOM 628 N N . GLY A 1 86 ? 7.859 0.515 -18.224 1.00 95.44 86 GLY A N 1
ATOM 629 C CA . GLY A 1 86 ? 7.736 1.817 -18.862 1.00 95.44 86 GLY A CA 1
ATOM 630 C C . GLY A 1 86 ? 8.916 2.731 -18.536 1.00 95.44 86 GLY A C 1
ATOM 631 O O . GLY A 1 86 ? 9.427 2.751 -17.421 1.00 95.44 86 GLY A O 1
ATOM 632 N N . VAL A 1 87 ? 9.297 3.573 -19.499 1.00 94.81 87 VAL A N 1
ATOM 633 C CA . VAL A 1 87 ? 10.313 4.626 -19.294 1.00 94.81 87 VAL A CA 1
ATOM 634 C C . VAL A 1 87 ? 9.820 5.768 -18.397 1.00 94.81 87 VAL A C 1
ATOM 636 O O . VAL A 1 87 ? 10.607 6.612 -17.975 1.00 94.81 87 VAL A O 1
ATOM 639 N N . GLN A 1 88 ? 8.514 5.820 -18.131 1.00 97.19 88 GLN A N 1
ATOM 640 C CA . GLN A 1 88 ? 7.880 6.831 -17.295 1.00 97.19 88 GLN A CA 1
ATOM 641 C C . GLN A 1 88 ? 7.645 6.310 -15.879 1.00 97.19 88 GLN A C 1
ATOM 643 O O . GLN A 1 88 ? 7.318 5.140 -15.669 1.00 97.19 88 GLN A O 1
ATOM 648 N N . SER A 1 89 ? 7.752 7.211 -14.904 1.00 96.12 89 SER A N 1
ATOM 649 C CA . SER A 1 89 ? 7.284 6.959 -13.542 1.00 96.12 89 SER A CA 1
ATOM 650 C C . SER A 1 89 ? 5.771 6.726 -13.518 1.00 96.12 89 SER A C 1
ATOM 652 O O . SER A 1 89 ? 5.032 7.316 -14.306 1.00 96.12 89 SER A O 1
ATOM 654 N N . ARG A 1 90 ? 5.308 5.912 -12.566 1.00 96.81 90 ARG A N 1
ATOM 655 C CA . ARG A 1 90 ? 3.886 5.661 -12.293 1.00 96.81 90 ARG A CA 1
ATOM 656 C C . ARG A 1 90 ? 3.594 5.795 -10.800 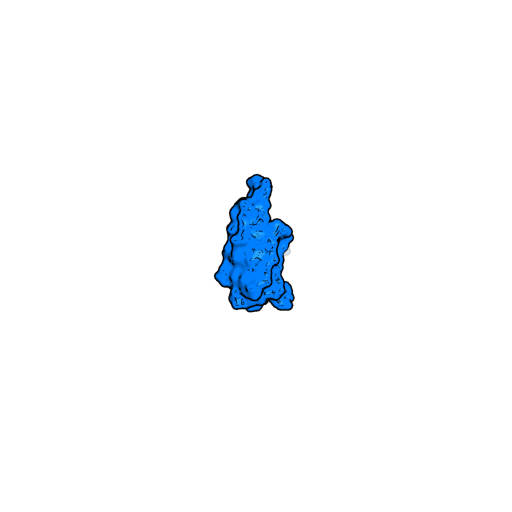1.00 96.81 90 ARG A C 1
ATOM 658 O O . ARG A 1 90 ? 4.495 5.620 -9.983 1.00 96.81 90 ARG A O 1
ATOM 665 N N . ASN A 1 91 ? 2.350 6.108 -10.460 1.00 97.12 91 ASN A N 1
ATOM 666 C CA . ASN A 1 91 ? 1.838 6.156 -9.091 1.00 97.12 91 ASN A CA 1
ATOM 667 C C . ASN A 1 91 ? 0.434 5.530 -9.052 1.00 97.12 91 ASN A C 1
ATOM 669 O O . ASN A 1 91 ? -0.184 5.376 -10.097 1.00 97.12 91 ASN A O 1
ATOM 673 N N . THR A 1 92 ? -0.007 5.122 -7.865 1.00 97.62 92 THR A N 1
ATOM 674 C CA . THR A 1 92 ? -1.347 4.586 -7.573 1.00 97.62 92 THR A CA 1
ATOM 675 C C . THR A 1 92 ? -1.690 4.958 -6.135 1.00 97.62 92 THR A C 1
ATOM 677 O O . THR A 1 92 ? -0.781 5.183 -5.328 1.00 97.62 92 THR A O 1
ATOM 680 N N . SER A 1 93 ? -2.973 4.951 -5.780 1.00 97.81 93 SER A N 1
ATOM 681 C CA . SER A 1 93 ? -3.397 5.084 -4.384 1.00 97.81 93 SER A CA 1
ATOM 682 C C . SER A 1 93 ? -3.521 3.721 -3.701 1.00 97.81 93 SER A C 1
ATOM 684 O O . SER A 1 93 ? -3.958 2.744 -4.315 1.00 97.81 93 SER A O 1
ATOM 686 N N . LEU A 1 94 ? -3.160 3.673 -2.416 1.00 98.12 94 LEU A N 1
ATOM 687 C CA . LEU A 1 94 ? -3.565 2.623 -1.480 1.00 98.12 94 LEU A CA 1
ATOM 688 C C . LEU A 1 94 ? -4.799 3.113 -0.723 1.00 98.12 94 LEU A C 1
ATOM 690 O O . LEU A 1 94 ? -4.757 4.173 -0.101 1.00 98.12 94 LEU A O 1
ATOM 694 N N . ILE A 1 95 ? -5.863 2.316 -0.727 1.00 97.31 95 ILE A N 1
ATOM 695 C CA . ILE A 1 95 ? -7.093 2.586 0.012 1.00 97.31 95 ILE A CA 1
ATOM 696 C C . ILE A 1 95 ? -7.181 1.629 1.194 1.00 97.31 95 ILE A C 1
ATOM 698 O O . ILE A 1 95 ? -7.114 0.411 1.020 1.00 97.31 95 ILE A O 1
ATOM 702 N N . LEU A 1 96 ? -7.349 2.191 2.389 1.00 97.06 96 LEU A N 1
ATOM 703 C CA . LEU A 1 96 ? -7.585 1.462 3.632 1.00 97.06 96 LEU A CA 1
ATOM 704 C C . LEU A 1 96 ? -8.964 1.832 4.165 1.00 97.06 96 LEU A C 1
ATOM 706 O O . LEU A 1 96 ? -9.320 3.010 4.176 1.00 97.06 96 LEU A O 1
ATOM 710 N N . LYS A 1 97 ? -9.726 0.836 4.614 1.00 96.44 97 LYS A N 1
ATOM 711 C CA . LYS A 1 97 ? -11.083 1.028 5.136 1.00 96.44 97 LYS A CA 1
ATOM 712 C C . LYS A 1 97 ? -11.222 0.415 6.513 1.00 96.44 97 LYS A C 1
ATOM 714 O O . LYS A 1 97 ? -10.677 -0.659 6.781 1.00 96.44 97 LYS A O 1
ATOM 719 N N . ASP A 1 98 ? -11.960 1.096 7.377 1.00 94.81 98 ASP A N 1
ATOM 720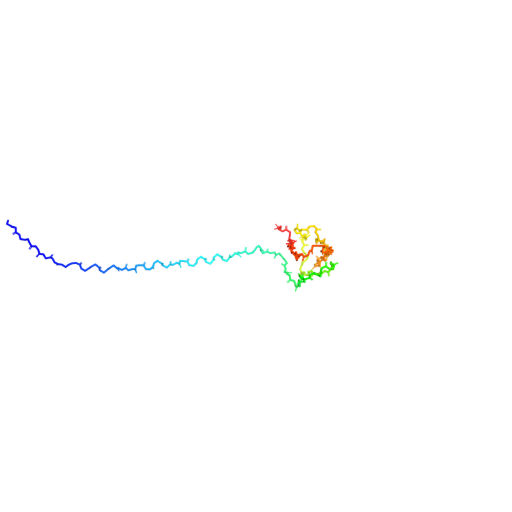 C CA . ASP A 1 98 ? -12.438 0.521 8.627 1.00 94.81 98 ASP A CA 1
ATOM 721 C C . ASP A 1 98 ? -13.767 -0.219 8.386 1.00 94.81 98 ASP A C 1
ATOM 723 O O . ASP A 1 98 ? -14.174 -0.456 7.247 1.00 94.81 98 ASP A O 1
ATOM 727 N N . ALA A 1 99 ? -14.449 -0.617 9.458 1.00 92.62 99 ALA A N 1
ATOM 728 C CA . ALA A 1 99 ? -15.720 -1.331 9.355 1.00 92.62 99 ALA A CA 1
ATOM 729 C C . ALA A 1 99 ? -16.879 -0.476 8.802 1.00 92.62 99 ALA A C 1
ATOM 731 O O . ALA A 1 99 ? -17.926 -1.032 8.468 1.00 92.62 99 ALA A O 1
ATOM 732 N N . LYS A 1 100 ? -16.728 0.854 8.730 1.00 90.44 100 LYS A N 1
ATOM 733 C CA . LYS A 1 100 ? -17.762 1.790 8.259 1.00 90.44 100 LYS A CA 1
ATOM 734 C C . LYS A 1 100 ? -17.688 2.024 6.749 1.00 90.44 100 LYS A C 1
ATOM 736 O O . LYS A 1 100 ? -18.704 2.400 6.167 1.00 90.44 100 LYS A O 1
ATOM 741 N N . GLY A 1 101 ? -16.548 1.697 6.134 1.00 80.06 101 GLY A N 1
ATOM 742 C CA . GLY A 1 101 ? -16.374 1.609 4.683 1.00 80.06 101 GLY A CA 1
ATOM 743 C C . GLY A 1 101 ? -15.765 2.832 4.024 1.00 80.06 101 GLY A C 1
ATOM 744 O O . GLY A 1 101 ? -16.139 3.973 4.354 1.00 80.06 101 GLY A O 1
#

Nearest PDB structures (foldseek):
  4wrl-assembly1_C  TM=4.669E-01  e=2.866E-01  Homo sapiens
  4wrl-assembly1_A  TM=4.801E-01  e=4.873E-01  Homo sapiens
  4wrm-assembly1_A  TM=4.668E-01  e=3.420E-01  Homo sapiens
  4liq-assembly1_E  TM=4.438E-01  e=1.893E+00  Homo sapiens
  3ufk-assembly1_A  TM=3.911E-01  e=1.586E+00  Shewanella sp. HRCR_06

Solvent-accessible surface area (backbone atoms only — not comparable to full-atom values): 6748 Å² total; per-residue (Å²): 138,90,81,85,91,82,84,88,81,87,81,82,78,77,80,77,77,78,75,79,76,80,77,80,72,70,79,76,69,83,83,60,88,52,51,82,73,44,72,62,87,84,75,57,61,77,25,48,75,48,47,34,32,34,79,39,55,53,71,43,67,44,44,79,44,86,62,41,42,62,46,79,56,67,34,38,36,44,37,38,36,56,61,54,89,57,97,62,89,85,86,72,56,78,49,74,26,42,94,88,104

Secondary structure (DSSP, 8-state):
--------------------------------SS-EEEE-----TT-EEEEEEESS--SEEEESSTTEEEEEETTEEEEEEPP--SSS-----EEEE-TT-

pLDDT: mean 84.49, std 19.25, range [36.75, 98.75]

Mean predicted aligned error: 12.45 Å